Protein AF-A0A7W1LRJ2-F1 (afdb_monomer)

Sequence (164 aa):
MAWQRCWRRAVRGRRSAARPDGVASRRIAVDQDGGAASGVTALTAAVDDGLAPDVWVIALGTNDVTKYAATEFAALIAQLLKALPADGAGVVWVNTYLRDAAGQASAFNGALTAIVGERPFTIVADWAEEAPTDGLLIDDGIHFTDAGNAAFASLVVAAVDQLR

pLDDT: mean 83.45, std 17.9, range [31.12, 98.25]

Nearest PDB structures (foldseek):
  2vpt-assembly1_A-2  TM=6.840E-01  e=9.262E-05  Acetivibrio thermocellus
  4m19-assembly1_B  TM=4.719E-01  e=3.678E-01  Campylobacter jejuni subsp. jejuni NCTC 11168 = ATCC 700819
  1w5f-assembly1_B  TM=4.068E-01  e=2.718E-01  Thermotoga maritima
  4xbs-assembly1_B  TM=5.313E-01  e=1.883E+00  Levilactobacillus brevis ATCC 14869 = DSM 20054

Solvent-accessible surface area (backbone atoms only — not comparable to full-atom values): 9486 Å² total; per-residue (Å²): 129,49,74,72,63,39,60,74,60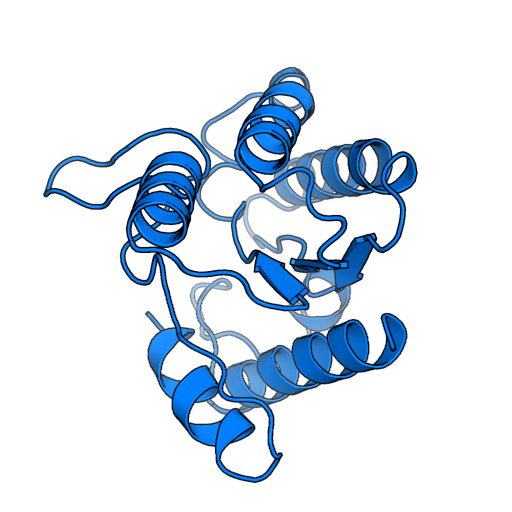,73,47,78,79,55,101,58,90,81,78,89,74,46,83,64,36,59,30,50,83,51,64,43,92,94,76,29,43,7,43,37,55,29,46,43,52,41,45,74,74,65,58,82,61,73,58,47,80,43,82,62,40,67,68,38,42,87,72,53,58,71,86,48,41,48,60,54,54,50,54,40,61,66,56,48,77,89,83,71,49,26,36,37,39,35,43,38,58,36,73,96,41,47,71,40,23,50,42,42,40,51,36,49,54,62,60,43,72,77,43,82,63,47,48,76,30,68,42,47,75,53,55,78,45,87,66,22,39,41,96,84,48,70,48,47,32,76,59,22,36,52,51,53,53,50,49,51,51,56,47,56,62,71,74,110

Structure (mmCIF, N/CA/C/O backbone):
data_AF-A0A7W1LRJ2-F1
#
_entry.id   AF-A0A7W1LRJ2-F1
#
loop_
_atom_site.group_PDB
_atom_site.id
_atom_site.type_symbol
_atom_site.label_atom_id
_atom_site.label_alt_id
_atom_site.label_comp_id
_atom_site.label_asym_id
_atom_site.label_entity_id
_atom_site.label_seq_id
_atom_site.pdbx_PDB_ins_code
_atom_site.Cartn_x
_atom_site.Cartn_y
_atom_site.Cartn_z
_atom_site.occupancy
_atom_site.B_iso_or_equiv
_atom_site.auth_seq_id
_atom_site.auth_comp_id
_atom_site.auth_asym_id
_atom_site.auth_atom_id
_atom_site.pdbx_PDB_model_num
ATOM 1 N N . MET A 1 1 ? -4.404 -6.008 -12.933 1.00 39.06 1 MET A N 1
ATOM 2 C CA . MET A 1 1 ? -5.510 -6.351 -11.989 1.00 39.06 1 MET A CA 1
ATOM 3 C C . MET A 1 1 ? -5.349 -7.765 -11.380 1.00 39.06 1 MET A C 1
ATOM 5 O O . MET A 1 1 ? -6.279 -8.564 -11.404 1.00 39.06 1 MET A O 1
ATOM 9 N N . ALA A 1 2 ? -4.184 -8.098 -10.807 1.00 31.12 2 ALA A N 1
ATOM 10 C CA . ALA A 1 2 ? -3.924 -9.416 -10.197 1.00 31.12 2 ALA A CA 1
ATOM 11 C C . ALA A 1 2 ? -4.527 -9.548 -8.778 1.00 31.12 2 ALA A C 1
ATOM 13 O O . ALA A 1 2 ? -5.187 -10.537 -8.463 1.00 31.12 2 ALA A O 1
ATOM 14 N N . TRP A 1 3 ? -4.456 -8.464 -8.002 1.00 38.06 3 TRP A N 1
ATOM 15 C CA . TRP A 1 3 ? -5.028 -8.275 -6.662 1.00 38.06 3 TRP A CA 1
ATOM 16 C C . TRP A 1 3 ? -6.468 -8.773 -6.449 1.00 38.06 3 TRP A C 1
ATOM 18 O O . TRP A 1 3 ? -6.830 -9.274 -5.386 1.00 38.06 3 TRP A O 1
ATOM 28 N N . GLN A 1 4 ? -7.299 -8.671 -7.486 1.00 40.91 4 GLN A N 1
ATOM 29 C CA . GLN A 1 4 ? -8.739 -8.934 -7.440 1.00 40.91 4 GLN A CA 1
ATOM 30 C C . GLN A 1 4 ? -9.105 -10.412 -7.250 1.00 40.91 4 GLN A C 1
ATOM 32 O O . GLN A 1 4 ? -10.172 -10.721 -6.713 1.00 40.91 4 GLN A O 1
ATOM 37 N N . ARG A 1 5 ? -8.264 -11.335 -7.735 1.00 32.19 5 ARG A N 1
ATOM 38 C CA . ARG A 1 5 ? -8.596 -12.769 -7.779 1.00 32.19 5 ARG A CA 1
ATOM 39 C C . ARG A 1 5 ? -8.140 -13.510 -6.526 1.00 32.19 5 ARG A C 1
ATOM 41 O O . ARG A 1 5 ? -8.805 -14.466 -6.128 1.00 32.19 5 ARG A O 1
ATOM 48 N N . CYS A 1 6 ? -7.074 -13.049 -5.874 1.00 36.00 6 CYS A N 1
ATOM 49 C CA . CYS A 1 6 ? -6.503 -13.758 -4.734 1.00 36.00 6 CYS A CA 1
ATOM 50 C C . CYS A 1 6 ? -7.267 -13.531 -3.419 1.00 36.00 6 CYS A C 1
ATOM 52 O O . CYS A 1 6 ? -7.531 -14.484 -2.682 1.00 36.00 6 CYS A O 1
ATOM 54 N N . TRP A 1 7 ? -7.747 -12.304 -3.176 1.00 41.69 7 TRP A N 1
ATOM 55 C CA . TRP A 1 7 ? -8.495 -11.949 -1.960 1.00 41.69 7 TRP A CA 1
ATOM 56 C C . TRP A 1 7 ? -9.754 -12.805 -1.748 1.00 41.69 7 TRP A C 1
ATOM 58 O O . TRP A 1 7 ? -10.015 -13.307 -0.658 1.00 41.69 7 TRP A O 1
ATOM 68 N N . ARG A 1 8 ? -10.509 -13.079 -2.824 1.00 37.81 8 ARG A N 1
ATOM 69 C CA . ARG A 1 8 ? -11.717 -13.929 -2.767 1.00 37.81 8 ARG A CA 1
ATOM 70 C C . ARG A 1 8 ? -11.419 -15.409 -2.493 1.00 37.81 8 ARG A C 1
ATOM 72 O O . ARG A 1 8 ? -12.347 -16.143 -2.149 1.00 37.81 8 ARG A O 1
ATOM 79 N N . ARG A 1 9 ? -10.174 -15.863 -2.688 1.00 38.50 9 ARG A N 1
ATOM 80 C CA . ARG A 1 9 ? -9.764 -17.270 -2.541 1.00 38.50 9 ARG A CA 1
ATOM 81 C C . ARG A 1 9 ? -9.136 -17.546 -1.172 1.00 38.50 9 ARG A C 1
ATOM 83 O O . ARG A 1 9 ? -9.463 -18.570 -0.583 1.00 38.50 9 ARG A O 1
ATOM 90 N N . ALA A 1 10 ? -8.329 -16.624 -0.641 1.00 39.28 10 ALA A N 1
ATOM 91 C CA . ALA A 1 10 ? -7.647 -16.779 0.650 1.00 39.28 10 ALA A CA 1
ATOM 92 C C . ALA A 1 10 ? -8.593 -16.723 1.870 1.00 39.28 10 ALA A C 1
ATOM 94 O O . ALA A 1 10 ? -8.368 -17.399 2.870 1.00 39.28 10 ALA A O 1
ATOM 95 N N . VAL A 1 11 ? -9.693 -15.970 1.780 1.00 42.31 11 VAL A N 1
ATOM 96 C CA . VAL A 1 11 ? -10.584 -15.692 2.927 1.00 42.31 11 VAL A CA 1
ATOM 97 C C . VAL A 1 11 ? -11.703 -16.738 3.095 1.00 42.31 11 VAL A C 1
ATOM 99 O O . VAL A 1 11 ? -12.401 -16.757 4.104 1.00 42.31 11 VAL A O 1
ATOM 102 N N . ARG A 1 12 ? -11.858 -17.696 2.167 1.00 40.25 12 ARG A N 1
ATOM 103 C CA . ARG A 1 12 ? -12.943 -18.707 2.196 1.00 40.25 12 ARG A CA 1
ATOM 104 C C . ARG A 1 12 ? -12.862 -19.751 3.329 1.00 40.25 12 ARG A C 1
ATOM 106 O O . ARG A 1 12 ? -13.681 -20.664 3.342 1.00 40.25 12 ARG A O 1
ATOM 113 N N . GLY A 1 13 ? -11.927 -19.633 4.276 1.00 36.78 13 GLY A N 1
ATOM 114 C CA . GLY A 1 13 ? -11.708 -20.631 5.334 1.00 36.78 13 GLY A CA 1
ATOM 115 C C . GLY A 1 13 ? -11.624 -20.121 6.779 1.00 36.78 13 GLY A C 1
ATOM 116 O O . GLY A 1 13 ? -11.564 -20.950 7.683 1.00 36.78 13 GLY A O 1
ATOM 117 N N . ARG A 1 14 ? -11.621 -18.805 7.046 1.00 44.44 14 ARG A N 1
ATOM 118 C CA . ARG A 1 14 ? -11.526 -18.258 8.419 1.00 44.44 14 ARG A CA 1
ATOM 119 C C . ARG A 1 14 ? -12.700 -17.316 8.705 1.00 44.44 14 ARG A C 1
ATOM 121 O O . ARG A 1 14 ? -13.166 -16.627 7.808 1.00 44.44 14 ARG A O 1
ATOM 128 N N . ARG A 1 15 ? -13.192 -17.296 9.952 1.00 37.03 15 ARG A N 1
ATOM 129 C CA . ARG A 1 15 ? -14.387 -16.552 10.428 1.00 37.03 15 ARG A CA 1
ATOM 130 C C . ARG A 1 15 ? -14.235 -15.014 10.437 1.00 37.03 15 ARG A C 1
ATOM 132 O O . ARG A 1 15 ? -14.842 -14.347 11.264 1.00 37.03 15 ARG A O 1
ATOM 139 N N . SER A 1 16 ? -13.438 -14.445 9.541 1.00 45.66 16 SER A N 1
ATOM 140 C CA . SER A 1 16 ? -13.292 -12.999 9.368 1.00 45.66 16 SER A CA 1
ATOM 141 C C . SER A 1 16 ? -13.749 -12.664 7.954 1.00 45.66 16 SER A C 1
ATOM 143 O O . SER A 1 16 ? -13.103 -13.046 6.980 1.00 45.66 16 SER A O 1
ATOM 145 N N . ALA A 1 17 ? -14.906 -12.013 7.830 1.00 48.03 17 ALA A N 1
ATOM 146 C CA . ALA A 1 17 ? -15.411 -11.565 6.542 1.00 48.03 17 ALA A CA 1
ATOM 147 C C . ALA A 1 17 ? -14.572 -10.369 6.083 1.00 48.03 17 ALA A C 1
ATOM 149 O O . ALA A 1 17 ? -14.722 -9.266 6.594 1.00 48.03 17 ALA A O 1
ATOM 150 N N . ALA A 1 18 ? -13.666 -10.594 5.137 1.00 53.16 18 ALA A N 1
ATOM 151 C CA . ALA A 1 18 ? -12.895 -9.517 4.539 1.00 53.16 18 ALA A CA 1
ATOM 152 C C . ALA A 1 18 ? -13.667 -8.954 3.338 1.00 53.16 18 ALA A C 1
ATOM 154 O O . ALA A 1 18 ? -13.920 -9.669 2.360 1.00 53.16 18 ALA A O 1
ATOM 155 N N . ARG A 1 19 ? -14.059 -7.681 3.405 1.00 56.00 19 ARG A N 1
ATOM 156 C CA . ARG A 1 19 ? -14.753 -6.988 2.318 1.00 56.00 19 ARG A CA 1
ATOM 157 C C . ARG A 1 19 ? -13.716 -6.223 1.485 1.00 56.00 19 ARG A C 1
ATOM 159 O O . ARG A 1 19 ? -12.957 -5.441 2.044 1.00 56.00 19 ARG A O 1
ATOM 166 N N . PRO A 1 20 ? -13.567 -6.525 0.183 1.00 54.53 20 PRO A N 1
ATOM 167 C CA . PRO A 1 20 ? -12.696 -5.742 -0.677 1.00 54.53 20 PRO A CA 1
ATOM 168 C C . PRO A 1 20 ? -13.398 -4.428 -1.025 1.00 54.53 20 PRO A C 1
ATOM 170 O O . PRO A 1 20 ? -14.301 -4.418 -1.862 1.00 54.53 20 PRO A O 1
ATOM 173 N N . ASP A 1 21 ? -12.955 -3.341 -0.407 1.00 56.22 21 ASP A N 1
ATOM 174 C CA . ASP A 1 21 ? -13.412 -1.978 -0.678 1.00 56.22 21 ASP A CA 1
ATOM 175 C C . ASP A 1 21 ? -12.257 -1.174 -1.321 1.00 56.22 21 ASP A C 1
ATOM 177 O O . ASP A 1 21 ? -11.085 -1.488 -1.118 1.00 56.22 21 ASP A O 1
ATOM 181 N N . GLY A 1 22 ? -12.561 -0.215 -2.208 1.00 55.09 22 GLY A N 1
ATOM 182 C CA . GLY A 1 22 ? -11.530 0.523 -2.970 1.00 55.09 22 GLY A CA 1
ATOM 183 C C . GLY A 1 22 ? -10.870 -0.252 -4.122 1.00 55.09 22 GLY A C 1
ATOM 184 O O . GLY A 1 22 ? -9.774 0.074 -4.561 1.00 55.09 22 GLY A O 1
ATOM 185 N N . VAL A 1 23 ? -11.542 -1.269 -4.673 1.00 56.47 23 VAL A N 1
ATOM 186 C CA . VAL A 1 23 ? -11.014 -2.164 -5.734 1.00 56.47 23 VAL A CA 1
ATOM 187 C C . VAL A 1 23 ? -10.599 -1.439 -7.025 1.00 56.47 23 VAL A C 1
ATOM 189 O O . VAL A 1 23 ? -9.762 -1.937 -7.782 1.00 56.47 23 VAL A O 1
ATOM 192 N N . ALA A 1 24 ? -11.200 -0.281 -7.303 1.00 58.72 24 ALA A N 1
ATOM 193 C CA . ALA A 1 24 ? -10.841 0.562 -8.440 1.00 58.72 24 ALA A CA 1
ATOM 194 C C . ALA A 1 24 ? -9.724 1.563 -8.110 1.00 58.72 24 ALA A C 1
ATOM 196 O O . ALA A 1 24 ? -9.179 2.168 -9.033 1.00 58.72 24 ALA A O 1
ATOM 197 N N . SER A 1 25 ? -9.377 1.732 -6.832 1.00 62.62 25 SER A N 1
ATOM 198 C CA . SER A 1 25 ? -8.412 2.724 -6.393 1.00 62.62 25 SER A CA 1
ATOM 199 C C . SER A 1 25 ? -7.013 2.379 -6.850 1.00 62.62 25 SER A C 1
ATOM 201 O O . SER A 1 25 ? -6.524 1.261 -6.708 1.00 62.62 25 SER A O 1
ATOM 203 N N . ARG A 1 26 ? -6.373 3.376 -7.453 1.00 77.38 26 ARG A N 1
ATOM 204 C CA . ARG A 1 26 ? -5.045 3.233 -8.051 1.00 77.38 26 ARG A CA 1
ATOM 205 C C . ARG A 1 26 ? -4.013 4.114 -7.367 1.00 77.38 26 ARG A C 1
ATOM 207 O O . ARG A 1 26 ? -2.862 3.717 -7.300 1.00 77.38 26 ARG A O 1
ATOM 214 N N . ARG A 1 27 ? -4.413 5.287 -6.883 1.00 86.25 27 ARG A N 1
ATOM 215 C CA . ARG A 1 27 ? -3.556 6.318 -6.277 1.00 86.25 27 ARG A CA 1
ATOM 216 C C . ARG A 1 27 ? -4.009 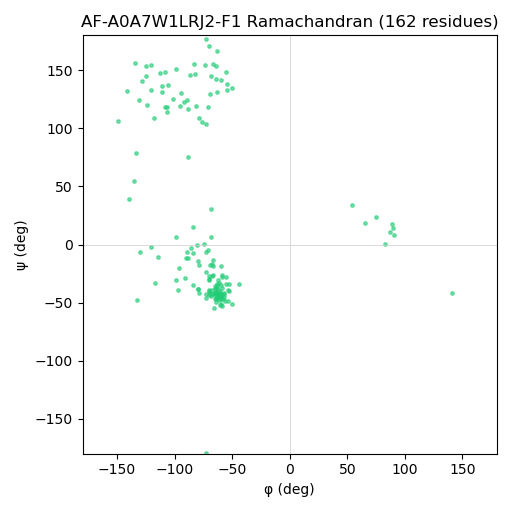6.582 -4.850 1.00 86.25 27 ARG A C 1
ATOM 218 O O . ARG A 1 27 ? -5.192 6.413 -4.557 1.00 86.25 27 ARG A O 1
ATOM 225 N N . ILE A 1 28 ? -3.111 7.061 -3.995 1.00 83.62 28 ILE A N 1
ATOM 226 C CA . ILE A 1 28 ? -3.448 7.354 -2.594 1.00 83.62 28 ILE A CA 1
ATOM 227 C C . ILE A 1 28 ? -4.453 8.509 -2.479 1.00 83.62 28 ILE A C 1
ATOM 229 O O . ILE A 1 28 ? -5.515 8.318 -1.895 1.00 83.62 28 ILE A O 1
ATOM 233 N N . ALA A 1 29 ? -4.156 9.675 -3.062 1.00 86.94 29 ALA A N 1
ATOM 234 C CA . ALA A 1 29 ? -4.911 10.911 -2.799 1.00 86.94 29 ALA A CA 1
ATOM 235 C C . ALA A 1 29 ? -5.578 11.558 -4.023 1.00 86.94 29 ALA A C 1
ATOM 237 O O . ALA A 1 29 ? -6.219 12.595 -3.887 1.00 86.94 29 ALA A O 1
ATOM 238 N N . VAL A 1 30 ? -5.398 10.999 -5.221 1.00 84.19 30 VAL A N 1
ATOM 239 C CA . VAL A 1 30 ? -5.890 11.611 -6.465 1.00 84.19 30 VAL A CA 1
ATOM 240 C C . VAL A 1 30 ? -6.793 10.638 -7.204 1.00 84.19 30 VAL A C 1
ATOM 242 O O . VAL A 1 30 ? -6.357 9.546 -7.572 1.00 84.19 30 VAL A O 1
ATOM 245 N N . ASP A 1 31 ? -8.042 11.042 -7.416 1.00 81.00 31 ASP A N 1
ATOM 246 C CA . ASP A 1 31 ? -8.972 10.328 -8.289 1.00 81.00 31 ASP A CA 1
ATOM 247 C C .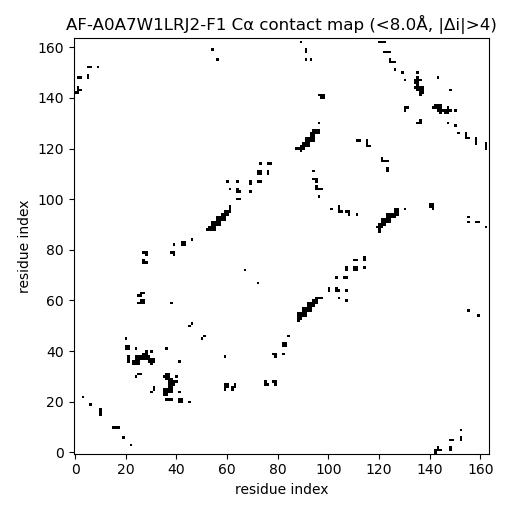 ASP A 1 31 ? -8.435 10.365 -9.728 1.00 81.00 31 ASP A C 1
ATOM 249 O O . ASP A 1 31 ? -7.836 11.353 -10.155 1.00 81.00 31 ASP A O 1
ATOM 253 N N . GLN A 1 32 ? -8.603 9.279 -10.480 1.00 69.88 32 GLN A N 1
ATOM 254 C CA . GLN A 1 32 ? -8.138 9.223 -11.867 1.00 69.88 32 GLN A CA 1
ATOM 255 C C . GLN A 1 32 ? -9.264 9.495 -12.859 1.00 69.88 32 GLN A C 1
ATOM 257 O O . GLN A 1 32 ? -10.420 9.112 -12.645 1.00 69.88 32 GLN A O 1
ATOM 262 N N . ASP A 1 33 ? -8.876 10.056 -14.005 1.00 63.19 33 ASP A N 1
ATOM 263 C CA . ASP A 1 33 ? -9.722 10.146 -15.189 1.00 63.19 33 ASP A CA 1
ATOM 264 C C . ASP A 1 33 ? -10.333 8.773 -15.517 1.00 63.19 33 ASP A C 1
ATOM 266 O O . ASP A 1 33 ? -9.661 7.737 -15.477 1.00 63.19 33 ASP A O 1
ATOM 270 N N . GLY A 1 34 ? -11.636 8.754 -15.808 1.00 61.53 34 GLY A N 1
ATOM 271 C CA . GLY A 1 34 ? -12.401 7.515 -15.987 1.00 61.53 34 GLY A CA 1
ATOM 272 C C . GLY A 1 34 ? -13.059 6.968 -14.712 1.00 61.53 34 GLY A C 1
ATOM 273 O O . GLY A 1 34 ? -13.617 5.874 -14.754 1.00 61.53 34 GLY A O 1
ATOM 274 N N . GLY A 1 35 ? -13.036 7.721 -13.603 1.00 65.44 35 GLY A N 1
ATOM 275 C CA . GLY A 1 35 ? -13.892 7.484 -12.430 1.00 65.44 35 GLY A CA 1
ATOM 276 C C . GLY A 1 35 ? -13.313 6.552 -11.362 1.00 65.44 35 GLY A C 1
ATOM 277 O O . GLY A 1 35 ? -14.049 6.081 -10.497 1.00 65.44 35 GLY A O 1
ATOM 278 N N . ALA A 1 36 ? -12.011 6.260 -11.402 1.00 71.44 36 ALA A N 1
ATOM 279 C CA . ALA A 1 36 ? -11.364 5.484 -10.348 1.00 71.44 36 ALA A CA 1
ATOM 280 C C . ALA A 1 36 ? -11.080 6.374 -9.126 1.00 71.44 36 ALA A C 1
ATOM 282 O O . ALA A 1 36 ? -10.180 7.215 -9.167 1.00 71.44 36 ALA A O 1
ATOM 283 N N . ALA A 1 37 ? -11.831 6.160 -8.044 1.00 79.19 37 ALA A N 1
ATOM 284 C CA . ALA A 1 37 ? -11.656 6.849 -6.766 1.00 79.19 37 ALA A CA 1
ATOM 285 C C . ALA A 1 37 ? -10.260 6.604 -6.169 1.00 79.19 37 ALA A C 1
ATOM 287 O O . ALA A 1 37 ? -9.746 5.490 -6.226 1.00 79.19 37 ALA A O 1
ATOM 288 N N . SER A 1 38 ? -9.649 7.612 -5.558 1.00 86.25 38 SER A N 1
ATOM 289 C CA . SER A 1 38 ? -8.416 7.482 -4.782 1.00 86.25 38 SER A CA 1
ATOM 290 C C . SER A 1 38 ? -8.607 6.578 -3.561 1.00 86.25 38 SER A C 1
ATOM 292 O O . SER A 1 38 ? -9.735 6.266 -3.176 1.00 86.25 38 SER A O 1
ATOM 294 N N . GLY A 1 39 ? -7.506 6.160 -2.937 1.00 85.38 39 GLY A N 1
ATOM 295 C CA . GLY A 1 39 ? -7.544 5.429 -1.671 1.00 85.38 39 GLY A CA 1
ATOM 296 C C . GLY A 1 39 ? -8.264 6.209 -0.575 1.00 85.38 39 GLY A C 1
ATOM 297 O O . GLY A 1 39 ? -9.094 5.639 0.123 1.00 85.38 39 GLY A O 1
ATOM 298 N N . VAL A 1 40 ? -8.004 7.517 -0.475 1.00 87.12 40 VAL A N 1
ATOM 299 C CA . VAL A 1 40 ? -8.695 8.416 0.462 1.00 87.12 40 VAL A CA 1
ATOM 300 C C . VAL A 1 40 ? -10.196 8.444 0.174 1.00 87.12 40 VAL A C 1
ATOM 302 O O . VAL A 1 40 ? -10.987 8.174 1.069 1.00 87.12 40 VAL A O 1
ATOM 305 N N . THR A 1 41 ? -10.592 8.696 -1.077 1.00 86.44 41 THR A N 1
ATOM 306 C CA . THR A 1 41 ? -12.007 8.772 -1.477 1.00 86.44 41 THR A CA 1
ATOM 307 C C . THR A 1 41 ? -12.741 7.456 -1.206 1.00 86.44 41 THR A C 1
ATOM 309 O O . THR A 1 41 ? -13.839 7.461 -0.655 1.00 86.44 41 THR A O 1
ATOM 312 N N . ALA A 1 42 ? -12.137 6.319 -1.565 1.00 86.31 42 ALA A N 1
ATOM 313 C CA . ALA A 1 42 ? -12.739 5.007 -1.352 1.00 86.31 42 ALA A CA 1
ATOM 314 C C . ALA A 1 42 ? -12.846 4.637 0.132 1.00 86.31 42 ALA A C 1
ATOM 316 O O . ALA A 1 42 ? -13.852 4.060 0.539 1.00 86.31 42 ALA A O 1
ATOM 317 N N . LEU A 1 43 ? -11.831 4.977 0.931 1.00 86.06 43 LEU A N 1
ATOM 318 C CA . LEU A 1 43 ? -11.849 4.762 2.372 1.00 86.06 43 LEU A CA 1
ATOM 319 C C . LEU A 1 43 ? -12.946 5.594 3.039 1.00 86.06 43 LEU A C 1
ATOM 321 O O . LEU A 1 43 ? -13.745 5.043 3.790 1.00 86.06 43 LEU A O 1
ATOM 325 N N . THR A 1 44 ? -13.020 6.893 2.735 1.00 87.00 44 THR A N 1
ATOM 326 C CA . THR A 1 44 ? -14.060 7.774 3.279 1.00 87.00 44 THR A CA 1
ATOM 327 C C . THR A 1 44 ? -15.453 7.265 2.925 1.00 87.00 44 THR A C 1
ATOM 329 O O . THR A 1 44 ? -16.271 7.103 3.821 1.00 87.00 44 THR A O 1
ATOM 332 N N . ALA A 1 45 ? -15.696 6.901 1.662 1.00 85.88 45 ALA A N 1
ATOM 333 C CA . ALA A 1 45 ? -16.984 6.345 1.251 1.00 85.88 45 ALA A CA 1
ATOM 334 C C . ALA A 1 45 ? -17.333 5.042 1.995 1.00 85.88 45 ALA A C 1
ATOM 336 O O . ALA A 1 45 ? -18.469 4.863 2.417 1.00 85.88 45 ALA A O 1
ATOM 337 N N . ALA A 1 46 ? -16.364 4.143 2.196 1.00 84.81 46 ALA A N 1
ATOM 338 C CA . ALA A 1 46 ? -16.599 2.898 2.925 1.00 84.81 46 ALA A CA 1
ATOM 339 C C . ALA A 1 46 ? -16.957 3.148 4.401 1.00 84.81 46 ALA A C 1
ATOM 341 O O . ALA A 1 46 ? -17.857 2.499 4.934 1.00 84.81 46 ALA A O 1
ATOM 342 N N . VAL A 1 47 ? -16.273 4.092 5.051 1.00 86.31 47 VAL A N 1
ATOM 343 C CA . VAL A 1 47 ? -16.573 4.506 6.430 1.00 86.31 47 VAL A CA 1
ATOM 344 C C . VAL A 1 47 ? -17.953 5.163 6.515 1.00 86.31 47 VAL A C 1
ATOM 346 O O . VAL A 1 47 ? -18.725 4.819 7.409 1.00 86.31 47 VAL A O 1
ATOM 349 N N . ASP A 1 48 ? -18.292 6.044 5.572 1.00 86.94 48 ASP A N 1
ATOM 350 C CA . ASP A 1 48 ? -19.600 6.709 5.501 1.00 86.94 48 ASP A CA 1
ATOM 351 C C . ASP A 1 48 ? -20.746 5.703 5.271 1.00 86.94 48 ASP A C 1
ATOM 353 O O . ASP A 1 48 ? -21.829 5.850 5.840 1.00 86.94 48 ASP A O 1
ATOM 357 N N . ASP A 1 49 ? -20.485 4.626 4.521 1.00 87.12 49 ASP A N 1
ATOM 358 C CA . ASP A 1 49 ? -21.390 3.480 4.334 1.00 87.12 49 ASP A CA 1
ATOM 359 C C . ASP A 1 49 ? -21.469 2.554 5.572 1.00 87.12 49 ASP A C 1
ATOM 361 O O . ASP A 1 49 ? -22.186 1.546 5.567 1.00 87.12 49 ASP A O 1
ATOM 365 N N . GLY A 1 50 ? -20.750 2.882 6.650 1.00 85.31 50 GLY A N 1
ATOM 366 C CA . GLY A 1 50 ? -20.788 2.184 7.935 1.00 85.31 50 GLY A CA 1
ATOM 367 C C . GLY A 1 50 ? -19.811 1.015 8.066 1.00 85.31 50 GLY A C 1
ATOM 368 O O . GLY A 1 50 ? -19.996 0.164 8.940 1.00 85.31 50 GLY A O 1
ATOM 369 N N . LEU A 1 51 ? -18.785 0.924 7.214 1.00 84.88 51 LEU A N 1
ATOM 370 C CA . LEU A 1 51 ? -17.744 -0.091 7.360 1.00 84.88 51 LEU A CA 1
ATOM 371 C C . LEU A 1 51 ? -16.860 0.217 8.579 1.00 84.88 51 LEU A C 1
ATOM 373 O O . LEU A 1 51 ? -16.162 1.227 8.615 1.00 84.88 51 LEU A O 1
ATOM 377 N N . ALA A 1 52 ? -16.857 -0.696 9.550 1.00 87.12 52 ALA A N 1
ATOM 378 C CA . ALA A 1 52 ? -16.055 -0.608 10.772 1.00 87.12 52 ALA A CA 1
ATOM 379 C C . ALA A 1 52 ? -15.351 -1.954 11.041 1.00 87.12 52 ALA A C 1
ATOM 381 O O . ALA A 1 52 ? -15.859 -2.774 11.809 1.00 87.12 52 ALA A O 1
ATOM 382 N N . PRO A 1 53 ? -14.244 -2.256 10.338 1.00 88.25 53 PRO A N 1
ATOM 383 C CA . PRO A 1 53 ? -13.503 -3.495 10.525 1.00 88.25 53 PRO A CA 1
ATOM 384 C C . PRO A 1 53 ? -12.528 -3.381 11.705 1.00 88.25 53 PRO A C 1
ATOM 386 O O . PRO A 1 53 ? -12.020 -2.303 11.995 1.00 88.25 53 PRO A O 1
ATOM 389 N N . ASP A 1 54 ? -12.168 -4.514 12.312 1.00 88.56 54 ASP A N 1
ATOM 390 C CA . ASP A 1 54 ? -11.121 -4.543 13.348 1.00 88.56 54 ASP A CA 1
ATOM 391 C C . ASP A 1 54 ? -9.727 -4.199 12.783 1.00 88.56 54 ASP A C 1
ATOM 393 O O . ASP A 1 54 ? -8.846 -3.740 13.511 1.00 88.56 54 ASP A O 1
ATOM 397 N N . VAL A 1 55 ? -9.509 -4.453 11.484 1.00 91.25 55 VAL A N 1
ATOM 398 C CA . VAL A 1 55 ? -8.242 -4.205 10.782 1.00 91.25 55 VAL A CA 1
ATOM 399 C C . VAL A 1 55 ? -8.492 -3.683 9.368 1.00 91.25 55 VAL A C 1
ATOM 401 O O . VAL A 1 55 ? -9.239 -4.286 8.593 1.00 91.25 55 VAL A O 1
ATOM 404 N N . TRP A 1 56 ? -7.790 -2.613 9.002 1.00 92.25 56 TRP A N 1
ATOM 405 C CA . TRP A 1 56 ? -7.687 -2.097 7.640 1.00 92.25 56 TRP A CA 1
ATOM 406 C C . TRP A 1 56 ? -6.442 -2.648 6.950 1.00 92.25 56 TRP A C 1
ATOM 408 O O . TRP A 1 56 ? -5.342 -2.562 7.491 1.00 92.25 56 TRP A O 1
ATOM 418 N N . VAL A 1 57 ? -6.593 -3.174 5.733 1.00 93.00 57 VAL A N 1
ATOM 419 C CA . VAL A 1 57 ? -5.459 -3.574 4.888 1.00 93.00 57 VAL A CA 1
ATOM 420 C C . VAL A 1 57 ? -5.325 -2.584 3.737 1.00 93.00 57 VAL A C 1
ATOM 422 O O . VAL A 1 57 ? -6.230 -2.461 2.913 1.00 93.00 57 VAL A O 1
ATOM 425 N N . ILE A 1 58 ? -4.191 -1.890 3.670 1.00 92.88 58 ILE A N 1
ATOM 426 C CA . ILE A 1 58 ? -3.886 -0.879 2.659 1.00 92.88 58 ILE A CA 1
ATOM 427 C C . ILE A 1 58 ? -2.783 -1.400 1.746 1.00 92.88 58 ILE A C 1
ATOM 429 O O . ILE A 1 58 ? -1.739 -1.866 2.191 1.00 92.88 58 ILE A O 1
ATOM 433 N N . ALA A 1 59 ? -3.018 -1.285 0.446 1.00 92.62 59 ALA A N 1
ATOM 434 C CA . ALA A 1 59 ? -2.154 -1.805 -0.598 1.00 92.62 59 ALA A CA 1
ATOM 435 C C . ALA A 1 59 ? -1.955 -0.787 -1.721 1.00 92.62 59 ALA A C 1
ATO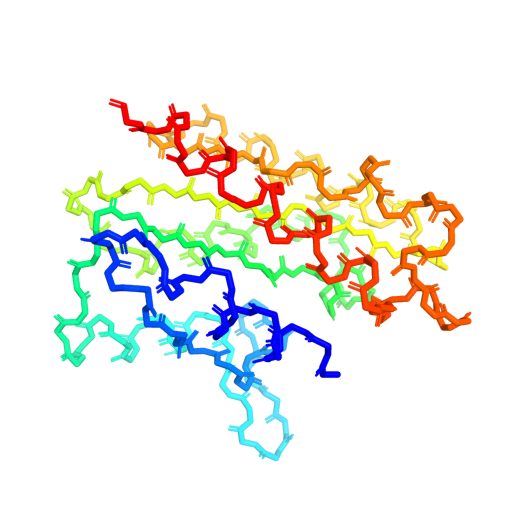M 437 O O . ALA A 1 59 ? -2.264 -1.026 -2.891 1.00 92.62 59 ALA A O 1
ATOM 438 N N . LEU A 1 60 ? -1.516 0.403 -1.331 1.00 91.62 60 LEU A N 1
ATOM 439 C CA . LEU A 1 60 ? -1.347 1.546 -2.215 1.00 91.62 60 LEU A CA 1
ATOM 440 C C . LEU A 1 60 ? 0.088 2.064 -2.122 1.00 91.62 60 LEU A C 1
ATOM 442 O O . LEU A 1 60 ? 0.751 1.904 -1.097 1.00 91.62 60 LEU A O 1
ATOM 446 N N . GLY A 1 61 ? 0.543 2.701 -3.201 1.00 92.38 61 GLY A N 1
ATOM 447 C CA . GLY A 1 61 ? 1.887 3.265 -3.316 1.00 92.38 61 GLY A CA 1
ATOM 448 C C . GLY A 1 61 ? 2.496 3.066 -4.703 1.00 92.38 61 GLY A C 1
ATOM 449 O O . GLY A 1 61 ? 3.021 4.020 -5.269 1.00 92.38 61 GLY A O 1
ATOM 450 N N . THR A 1 62 ? 2.343 1.889 -5.326 1.00 91.50 62 THR A N 1
ATOM 451 C CA . THR A 1 62 ? 2.978 1.560 -6.624 1.00 91.50 62 THR A CA 1
ATOM 452 C C . THR A 1 62 ? 2.720 2.584 -7.730 1.00 91.50 62 THR A C 1
ATOM 454 O O . THR A 1 62 ? 3.635 2.915 -8.475 1.00 91.50 62 THR A O 1
ATOM 457 N N . ASN A 1 63 ? 1.506 3.132 -7.839 1.00 90.38 63 ASN A N 1
ATOM 458 C CA . ASN A 1 63 ? 1.195 4.132 -8.871 1.00 90.38 63 ASN A CA 1
ATOM 459 C C . ASN A 1 63 ? 1.579 5.569 -8.479 1.00 90.38 63 ASN A C 1
ATOM 461 O O . ASN A 1 63 ? 1.452 6.475 -9.305 1.00 90.38 63 ASN A O 1
ATOM 465 N N . ASP A 1 64 ? 1.996 5.799 -7.234 1.00 93.38 64 ASP A N 1
ATOM 466 C CA . ASP A 1 64 ? 2.349 7.111 -6.697 1.00 93.38 64 ASP A CA 1
ATOM 467 C C . ASP A 1 64 ? 3.873 7.338 -6.711 1.00 93.38 64 ASP A C 1
ATOM 469 O O . ASP A 1 64 ? 4.313 8.466 -6.928 1.00 93.38 64 ASP A O 1
ATOM 473 N N . VAL A 1 65 ? 4.698 6.288 -6.577 1.00 93.81 65 VAL A N 1
ATOM 474 C CA . VAL A 1 65 ? 6.167 6.430 -6.436 1.00 93.81 65 VAL A CA 1
ATOM 475 C C . VAL A 1 65 ? 6.855 7.149 -7.606 1.00 93.81 65 VAL A C 1
ATOM 477 O O . VAL A 1 65 ? 7.876 7.807 -7.413 1.00 93.81 65 VAL A O 1
ATOM 480 N N . THR A 1 66 ? 6.296 7.081 -8.819 1.00 93.00 66 THR A N 1
ATOM 481 C CA . THR A 1 66 ? 6.828 7.788 -10.002 1.00 93.00 66 THR A CA 1
ATOM 482 C C . THR A 1 66 ? 6.091 9.097 -10.310 1.00 93.00 66 THR A C 1
ATOM 484 O O . THR A 1 66 ? 6.273 9.661 -11.389 1.00 93.00 66 THR A O 1
ATOM 487 N N . LYS A 1 67 ? 5.171 9.532 -9.443 1.00 93.56 67 LYS A N 1
ATOM 488 C CA . LYS A 1 67 ? 4.306 10.708 -9.653 1.00 93.56 67 LYS A CA 1
ATOM 489 C C . LYS A 1 67 ? 4.577 11.842 -8.672 1.00 93.56 67 LYS A C 1
ATOM 491 O O . LYS A 1 67 ? 4.074 12.937 -8.895 1.00 93.56 67 LYS A O 1
ATOM 496 N N . TYR A 1 68 ? 5.368 11.577 -7.641 1.00 94.31 68 TYR A N 1
ATOM 497 C CA . TYR A 1 68 ? 5.720 12.525 -6.595 1.00 94.31 68 TYR A CA 1
ATOM 498 C C . TYR A 1 68 ? 7.219 12.473 -6.302 1.00 94.31 68 TYR A C 1
ATOM 500 O O . TYR A 1 68 ? 7.884 11.457 -6.533 1.00 94.31 68 TYR A O 1
ATOM 508 N N . ALA A 1 69 ? 7.746 13.569 -5.769 1.00 95.50 69 ALA A N 1
ATOM 509 C CA . ALA A 1 69 ? 9.077 13.617 -5.193 1.00 95.50 69 ALA A CA 1
ATOM 510 C C . ALA A 1 69 ? 9.116 12.887 -3.841 1.00 95.50 69 ALA A C 1
ATOM 512 O O . ALA A 1 69 ? 8.124 12.817 -3.114 1.00 95.50 69 ALA A O 1
ATOM 513 N N . ALA A 1 70 ? 10.301 12.402 -3.457 1.00 94.88 70 ALA A N 1
ATOM 514 C CA . ALA A 1 70 ? 10.499 11.697 -2.189 1.00 94.88 70 ALA A CA 1
ATOM 515 C C . ALA A 1 70 ? 10.053 12.513 -0.960 1.00 94.88 70 ALA A C 1
ATOM 517 O O . ALA A 1 70 ? 9.524 11.961 0.001 1.00 94.88 70 ALA A O 1
ATOM 518 N N . THR A 1 71 ? 10.212 13.838 -1.017 1.00 95.94 71 THR A N 1
ATOM 519 C CA . THR A 1 71 ? 9.804 14.772 0.043 1.00 95.94 71 THR A CA 1
ATOM 520 C C . THR A 1 71 ? 8.289 14.864 0.234 1.00 95.94 71 THR A C 1
ATOM 522 O O . THR A 1 71 ? 7.839 15.367 1.258 1.00 95.94 71 THR A O 1
ATOM 525 N N . GLU A 1 72 ? 7.492 14.400 -0.729 1.00 96.56 72 GLU A N 1
ATOM 526 C CA . GLU A 1 72 ? 6.028 14.499 -0.702 1.00 96.56 72 GLU A CA 1
ATOM 527 C C . GLU A 1 72 ? 5.356 13.230 -0.162 1.00 96.56 72 GLU A C 1
ATOM 529 O O . GLU A 1 72 ? 4.214 13.286 0.300 1.00 96.56 72 GLU A O 1
ATOM 534 N N . PHE A 1 73 ? 6.050 12.085 -0.173 1.00 96.62 73 PHE A N 1
ATOM 535 C CA . PHE A 1 73 ? 5.468 10.804 0.239 1.00 96.62 73 PHE A CA 1
ATOM 536 C C . PHE A 1 73 ? 4.947 10.829 1.670 1.00 96.62 73 PHE A C 1
ATOM 538 O O . PHE A 1 73 ? 3.879 10.282 1.940 1.00 96.62 73 PHE A O 1
ATOM 545 N N . ALA A 1 74 ? 5.654 11.514 2.568 1.00 95.44 74 ALA A N 1
ATOM 546 C CA . ALA A 1 74 ? 5.237 11.605 3.954 1.00 95.44 74 ALA A CA 1
ATOM 547 C C . ALA A 1 74 ? 3.846 12.254 4.102 1.00 95.44 74 ALA A C 1
ATOM 549 O O . ALA A 1 74 ? 2.957 11.719 4.765 1.00 95.44 74 ALA A O 1
ATOM 550 N N . ALA A 1 75 ? 3.624 13.376 3.416 1.00 95.12 75 ALA A N 1
ATOM 551 C CA . ALA A 1 75 ? 2.337 14.062 3.440 1.00 95.12 75 ALA A CA 1
ATOM 552 C C . ALA A 1 75 ? 1.226 13.204 2.810 1.00 95.12 75 ALA A C 1
ATOM 554 O O . ALA A 1 75 ? 0.110 13.153 3.327 1.00 95.12 75 ALA A O 1
ATOM 555 N N . LEU A 1 76 ? 1.552 12.485 1.731 1.00 94.94 76 LEU A N 1
ATOM 556 C CA . LEU A 1 76 ? 0.625 11.604 1.025 1.00 94.94 76 LEU A CA 1
ATOM 557 C C . LEU A 1 76 ? 0.149 10.433 1.901 1.00 94.94 76 LEU A C 1
ATOM 559 O O . LEU A 1 76 ? -1.046 10.149 1.971 1.00 94.94 76 LEU A O 1
ATOM 563 N N . ILE A 1 77 ? 1.075 9.774 2.600 1.00 95.12 77 ILE A N 1
ATOM 564 C CA . ILE A 1 77 ? 0.778 8.669 3.521 1.00 95.12 77 ILE A CA 1
ATOM 565 C C . ILE A 1 77 ? -0.059 9.174 4.702 1.00 95.12 77 ILE A C 1
ATOM 567 O O . ILE A 1 77 ? -1.096 8.589 5.024 1.00 95.12 77 ILE A O 1
ATOM 571 N N . ALA A 1 78 ? 0.341 10.299 5.306 1.00 93.81 78 ALA A N 1
ATOM 572 C CA . ALA A 1 78 ? -0.382 10.909 6.418 1.00 93.81 78 ALA A CA 1
ATOM 573 C C . ALA A 1 78 ? -1.826 11.289 6.044 1.00 93.81 78 ALA A C 1
ATOM 575 O O . ALA A 1 78 ? -2.730 11.160 6.869 1.00 93.81 78 ALA A O 1
ATOM 576 N N . GLN A 1 79 ? -2.067 11.711 4.798 1.00 93.25 79 GLN A N 1
ATOM 577 C CA . GLN A 1 79 ? -3.409 12.039 4.317 1.00 93.25 79 GLN A CA 1
ATOM 578 C C . GLN A 1 79 ? -4.355 10.832 4.361 1.00 93.25 79 GLN A C 1
ATOM 580 O O . GLN A 1 79 ? -5.492 10.975 4.808 1.00 93.25 79 GLN A O 1
ATOM 585 N N . LEU A 1 80 ? -3.897 9.648 3.943 1.00 91.81 80 LEU A N 1
ATOM 586 C CA . LEU A 1 80 ? -4.715 8.436 4.006 1.00 91.81 80 LEU A CA 1
ATOM 587 C C . LEU A 1 80 ? -4.922 7.976 5.449 1.00 91.81 80 LEU A C 1
ATOM 589 O O . LEU A 1 80 ? -6.050 7.674 5.828 1.00 91.81 80 LEU A O 1
ATOM 593 N N . LEU A 1 81 ? -3.876 7.993 6.280 1.00 91.19 81 LEU A N 1
ATOM 594 C CA . LEU A 1 81 ? -4.015 7.620 7.692 1.00 91.19 81 LEU A CA 1
ATOM 595 C C . LEU A 1 81 ? -4.973 8.540 8.455 1.00 91.19 81 LEU A C 1
ATOM 597 O O . LEU A 1 81 ? -5.675 8.078 9.348 1.00 91.19 81 LEU A O 1
ATOM 601 N N . LYS A 1 82 ? -5.034 9.828 8.098 1.00 91.12 82 LYS A N 1
ATOM 602 C CA . LYS A 1 82 ? -5.989 10.783 8.676 1.00 91.12 82 LYS A CA 1
ATOM 603 C C . LYS A 1 82 ? -7.441 10.484 8.285 1.00 91.12 82 LYS A C 1
ATOM 605 O O . LYS A 1 82 ? -8.344 10.867 9.021 1.00 91.12 82 LYS A O 1
ATOM 610 N N . ALA A 1 83 ? -7.666 9.843 7.138 1.00 88.94 83 ALA A N 1
ATOM 611 C CA . ALA A 1 83 ? -8.999 9.450 6.685 1.00 88.94 83 ALA A CA 1
ATOM 612 C C . ALA A 1 83 ? -9.510 8.170 7.370 1.00 88.94 83 ALA A C 1
ATOM 614 O O . ALA A 1 83 ? -10.704 7.887 7.301 1.00 88.94 83 ALA A O 1
ATOM 615 N N . LEU A 1 84 ? -8.636 7.408 8.039 1.00 88.00 84 LEU A N 1
ATOM 616 C CA . LEU A 1 84 ? -9.060 6.267 8.846 1.00 88.00 84 LEU A CA 1
ATOM 617 C C . LEU A 1 84 ? -9.836 6.739 10.085 1.00 88.00 84 LEU A C 1
ATOM 619 O O . LEU A 1 84 ? -9.471 7.758 10.684 1.00 88.00 84 LEU A O 1
ATOM 623 N N . PRO A 1 85 ? -10.849 5.976 10.528 1.00 84.38 85 PRO A N 1
ATOM 624 C CA . PRO A 1 85 ? -11.513 6.236 11.795 1.00 84.38 85 PRO A CA 1
ATOM 625 C C . PRO A 1 85 ? -10.525 6.266 12.973 1.00 84.38 85 PRO A C 1
ATOM 627 O O . PRO A 1 85 ? -9.508 5.567 13.005 1.00 84.38 85 PRO A O 1
ATOM 630 N N . ALA A 1 86 ? -10.847 7.080 13.978 1.00 80.94 86 ALA A N 1
ATOM 631 C CA . ALA A 1 86 ? -10.098 7.159 15.235 1.00 80.94 86 ALA A CA 1
ATOM 632 C C . ALA A 1 86 ? -10.518 6.073 16.249 1.00 80.94 86 ALA A C 1
ATOM 634 O O . ALA A 1 86 ? -10.216 6.187 17.434 1.00 80.94 86 ALA A O 1
ATOM 635 N N . ASP A 1 87 ? -11.233 5.042 15.796 1.00 77.69 87 ASP A N 1
ATOM 636 C CA . ASP A 1 87 ? -11.821 3.969 16.610 1.00 77.69 87 ASP A CA 1
ATOM 637 C C . ASP A 1 87 ? -10.796 2.963 17.159 1.00 77.69 87 ASP A C 1
ATOM 639 O O . ASP A 1 87 ? -11.141 2.110 17.975 1.00 77.69 87 ASP A O 1
ATOM 643 N N . GLY A 1 88 ? -9.531 3.086 16.751 1.00 79.62 88 GLY A N 1
ATOM 644 C CA . GLY A 1 88 ? -8.448 2.212 17.187 1.00 79.62 88 GLY A CA 1
ATOM 645 C C . GLY A 1 88 ? -8.297 0.945 16.348 1.00 79.62 88 GLY A C 1
ATOM 646 O O . GLY A 1 88 ? -7.527 0.074 16.748 1.00 79.62 88 GLY A O 1
ATOM 647 N N . ALA A 1 89 ? -8.973 0.843 15.195 1.00 88.12 89 ALA A N 1
ATOM 648 C CA . ALA A 1 89 ? -8.774 -0.264 14.267 1.00 88.12 89 ALA A CA 1
ATOM 649 C C . ALA A 1 89 ? -7.294 -0.406 13.873 1.00 88.12 89 ALA A C 1
ATOM 651 O O . ALA A 1 89 ? -6.592 0.583 13.602 1.00 88.12 89 ALA A O 1
ATOM 652 N N . GLY A 1 90 ? -6.837 -1.658 13.820 1.00 92.25 90 GLY A N 1
ATOM 653 C CA . GLY A 1 90 ? -5.488 -1.990 13.393 1.00 92.25 90 GLY A CA 1
ATOM 654 C C . GLY A 1 90 ? -5.273 -1.664 11.917 1.00 92.25 90 GLY A C 1
ATOM 655 O O . GLY A 1 90 ? -6.217 -1.620 11.126 1.00 92.25 90 GLY A O 1
ATOM 656 N N . VAL A 1 91 ? -4.026 -1.440 11.519 1.00 93.25 91 VAL A N 1
ATOM 657 C CA . VAL A 1 91 ? -3.681 -1.122 10.131 1.00 93.25 91 VAL A CA 1
ATOM 658 C C . VAL A 1 91 ? -2.539 -2.011 9.665 1.00 93.25 91 VAL A C 1
ATOM 660 O O . VAL A 1 91 ? -1.461 -2.017 10.247 1.00 93.25 91 VAL A O 1
ATOM 663 N N . VAL A 1 92 ? -2.752 -2.731 8.571 1.00 95.25 92 VAL A N 1
ATOM 664 C CA . VAL A 1 92 ? -1.689 -3.388 7.810 1.00 95.25 92 VAL A CA 1
ATOM 665 C C . VAL A 1 92 ? -1.487 -2.596 6.530 1.00 95.25 92 VAL A C 1
ATOM 667 O O . VAL A 1 92 ? -2.377 -2.572 5.682 1.00 95.25 92 VAL A O 1
ATOM 670 N N . TRP A 1 93 ? -0.328 -1.965 6.357 1.00 96.19 93 TRP A N 1
ATOM 671 C CA . TRP A 1 93 ? 0.033 -1.335 5.087 1.00 96.19 93 TRP A CA 1
ATOM 672 C C . TRP A 1 93 ? 1.091 -2.173 4.379 1.00 96.19 93 TRP A C 1
ATOM 674 O O . TRP A 1 93 ? 2.196 -2.352 4.88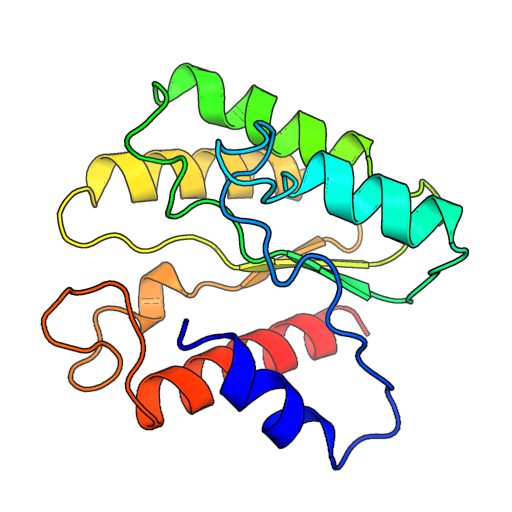1 1.00 96.19 93 TRP A O 1
ATOM 684 N N . VAL A 1 94 ? 0.771 -2.687 3.195 1.00 97.19 94 VAL A N 1
ATOM 685 C CA . VAL A 1 94 ? 1.726 -3.440 2.383 1.00 97.19 94 VAL A CA 1
ATOM 686 C C . VAL A 1 94 ? 2.616 -2.477 1.606 1.00 97.19 94 VAL A C 1
ATOM 688 O O . VAL A 1 94 ? 2.117 -1.659 0.828 1.00 97.19 94 VAL A O 1
ATOM 691 N N . ASN A 1 95 ? 3.924 -2.536 1.840 1.00 97.25 95 ASN A N 1
ATOM 692 C CA . ASN A 1 95 ? 4.869 -1.632 1.193 1.00 97.25 95 ASN A CA 1
ATOM 693 C C . ASN A 1 95 ? 5.007 -1.937 -0.316 1.00 97.25 95 ASN A C 1
ATOM 695 O O . ASN A 1 95 ? 4.443 -2.892 -0.855 1.00 97.25 95 ASN A O 1
ATOM 699 N N . THR A 1 96 ? 5.694 -1.058 -1.041 1.00 95.19 96 THR A N 1
ATOM 700 C CA . THR A 1 96 ? 5.684 -1.057 -2.506 1.00 95.19 96 THR A CA 1
ATOM 701 C C . THR A 1 96 ? 6.981 -1.601 -3.093 1.00 95.19 96 THR A C 1
ATOM 703 O O . THR A 1 96 ? 8.073 -1.195 -2.704 1.00 95.19 96 THR A O 1
ATOM 706 N N . TYR A 1 97 ? 6.852 -2.433 -4.127 1.00 96.12 97 TYR A N 1
ATOM 707 C CA . TYR A 1 97 ? 7.931 -2.781 -5.048 1.00 96.12 97 TYR A CA 1
ATOM 708 C C . TYR A 1 97 ? 7.658 -2.190 -6.433 1.00 96.12 97 TYR A C 1
ATOM 710 O O . TYR A 1 97 ? 6.533 -2.271 -6.933 1.00 96.12 97 TYR A O 1
ATOM 718 N N . LEU A 1 98 ? 8.689 -1.622 -7.061 1.00 93.69 98 LEU A N 1
ATOM 719 C CA . LEU A 1 98 ? 8.664 -1.247 -8.473 1.00 93.69 98 LEU A CA 1
ATOM 720 C C . LEU A 1 98 ? 10.074 -1.367 -9.059 1.00 93.69 98 LEU A C 1
ATOM 722 O O . LEU A 1 98 ? 10.930 -0.530 -8.768 1.00 93.69 98 LEU A O 1
ATOM 726 N N . ARG A 1 99 ? 10.308 -2.402 -9.878 1.00 91.12 99 ARG A N 1
ATOM 727 C CA . ARG A 1 99 ? 11.629 -2.749 -10.436 1.00 91.12 99 ARG A CA 1
ATOM 728 C C . ARG A 1 99 ? 12.323 -1.552 -11.088 1.00 91.12 99 ARG A C 1
ATOM 730 O O . ARG A 1 99 ? 13.446 -1.213 -10.726 1.00 91.12 99 ARG A O 1
ATOM 737 N N . ASP A 1 100 ? 11.608 -0.866 -11.974 1.00 91.69 100 ASP A N 1
ATOM 738 C CA . ASP A 1 100 ? 12.155 0.229 -12.784 1.00 91.69 100 ASP A CA 1
ATOM 739 C C . ASP A 1 100 ? 12.242 1.567 -12.029 1.00 91.69 100 ASP A C 1
ATOM 741 O O . ASP A 1 100 ? 12.705 2.569 -12.570 1.00 91.69 100 ASP A O 1
ATOM 745 N N . ALA A 1 101 ? 11.812 1.602 -10.764 1.00 93.75 101 ALA A N 1
ATOM 746 C CA . ALA A 1 101 ? 11.879 2.781 -9.906 1.00 93.75 101 ALA A CA 1
ATOM 747 C C . ALA A 1 101 ? 12.279 2.419 -8.467 1.00 93.75 101 ALA A C 1
ATOM 749 O O . ALA A 1 101 ? 11.765 3.000 -7.509 1.00 93.75 101 ALA A O 1
ATOM 750 N N . ALA A 1 102 ? 13.207 1.470 -8.304 1.00 94.25 102 ALA A N 1
ATOM 751 C CA . ALA A 1 102 ? 13.585 0.917 -7.002 1.00 94.25 102 ALA A CA 1
ATOM 752 C C . ALA A 1 102 ? 13.989 1.990 -5.970 1.00 94.25 102 ALA A C 1
ATOM 754 O O . ALA A 1 102 ? 13.595 1.902 -4.811 1.00 94.25 102 ALA A O 1
ATOM 755 N N . GLY A 1 103 ? 14.703 3.044 -6.388 1.00 96.44 103 GLY A N 1
ATOM 756 C CA . GLY A 1 103 ? 15.062 4.160 -5.503 1.00 96.44 103 GLY A CA 1
ATOM 757 C C . GLY A 1 103 ? 13.847 4.943 -4.992 1.00 96.44 103 GLY A C 1
ATOM 758 O O . GLY A 1 103 ? 13.763 5.254 -3.807 1.00 96.44 103 GLY A O 1
ATOM 759 N N . GLN A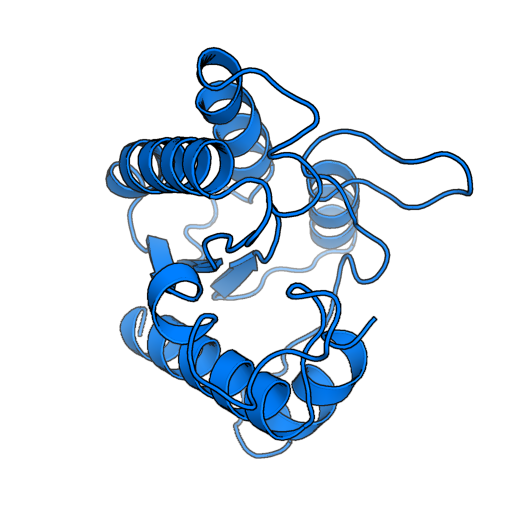 1 104 ? 12.863 5.195 -5.859 1.00 97.12 104 GLN A N 1
ATOM 760 C CA . GLN A 1 104 ? 11.617 5.865 -5.475 1.00 97.12 104 GLN A CA 1
ATOM 761 C C . GLN A 1 104 ? 10.742 4.972 -4.592 1.00 97.12 104 GLN A C 1
ATOM 763 O O . GLN A 1 104 ? 10.178 5.450 -3.611 1.00 97.12 104 GLN A O 1
ATOM 768 N N . ALA A 1 105 ? 10.661 3.675 -4.903 1.00 96.94 105 ALA A N 1
ATOM 769 C CA . ALA A 1 105 ? 9.967 2.697 -4.070 1.00 96.94 105 ALA A CA 1
ATOM 770 C C . ALA A 1 105 ? 10.604 2.599 -2.676 1.00 96.94 105 ALA A C 1
ATOM 772 O O . ALA A 1 105 ? 9.901 2.661 -1.672 1.00 96.94 105 ALA A O 1
ATOM 773 N N . SER A 1 106 ? 11.937 2.555 -2.599 1.00 97.81 106 SER A N 1
ATOM 774 C CA . SER A 1 106 ? 12.668 2.579 -1.331 1.00 97.81 106 SER A CA 1
ATOM 775 C C . SER A 1 106 ? 12.411 3.865 -0.541 1.00 97.81 106 SER A C 1
ATOM 777 O O . SER A 1 106 ? 12.179 3.789 0.664 1.00 97.81 106 SER A O 1
ATOM 779 N N . ALA A 1 107 ? 12.404 5.030 -1.196 1.00 98.12 107 ALA A N 1
ATOM 780 C CA . ALA A 1 107 ? 12.104 6.301 -0.539 1.00 98.12 107 ALA A CA 1
ATOM 781 C C . ALA A 1 107 ? 10.664 6.346 0.004 1.00 98.12 107 ALA A C 1
ATOM 783 O O . ALA A 1 107 ? 10.445 6.777 1.136 1.00 98.12 107 ALA A O 1
ATOM 784 N N . PHE A 1 108 ? 9.692 5.849 -0.766 1.00 98.19 108 PHE A N 1
ATOM 785 C CA . PHE A 1 108 ? 8.307 5.715 -0.316 1.00 98.19 108 PHE A CA 1
ATOM 786 C C . PHE A 1 108 ? 8.189 4.768 0.886 1.00 98.19 108 PHE A C 1
ATOM 788 O O . PHE A 1 108 ? 7.581 5.131 1.889 1.00 98.19 108 PHE A O 1
ATOM 795 N N . ASN A 1 109 ? 8.814 3.588 0.829 1.00 98.25 109 ASN A N 1
ATOM 796 C CA . ASN A 1 109 ? 8.773 2.600 1.914 1.00 98.25 109 ASN A CA 1
ATOM 797 C C . ASN A 1 109 ? 9.453 3.113 3.194 1.00 98.25 109 ASN A C 1
ATOM 799 O O . ASN A 1 109 ? 8.980 2.840 4.299 1.00 98.25 109 ASN A O 1
ATOM 803 N N . GLY A 1 110 ? 10.531 3.892 3.054 1.00 97.81 110 GLY A N 1
ATOM 804 C CA . GLY A 1 110 ? 11.175 4.581 4.171 1.00 97.81 110 GLY A CA 1
ATOM 805 C C . GLY A 1 110 ? 10.245 5.602 4.830 1.00 97.81 110 GLY A C 1
ATOM 806 O O . GLY A 1 110 ? 10.091 5.591 6.050 1.00 97.81 110 GLY A O 1
ATOM 807 N N . ALA A 1 111 ? 9.561 6.429 4.032 1.00 97.06 111 ALA A N 1
ATOM 808 C CA . ALA A 1 111 ? 8.560 7.371 4.538 1.00 97.06 111 ALA A CA 1
ATOM 809 C C . ALA A 1 111 ? 7.369 6.657 5.204 1.00 97.06 111 ALA A C 1
ATOM 811 O O . ALA A 1 111 ? 6.913 7.089 6.261 1.00 97.06 111 ALA A O 1
ATOM 812 N N . LEU A 1 112 ? 6.899 5.546 4.623 1.00 96.88 112 LEU A N 1
ATOM 813 C CA . LEU A 1 112 ? 5.836 4.716 5.194 1.00 96.88 112 LEU A CA 1
ATOM 814 C C . LEU A 1 112 ? 6.225 4.204 6.576 1.00 96.88 112 LEU A C 1
ATOM 816 O O . LEU A 1 112 ? 5.488 4.434 7.528 1.00 96.88 112 LEU A O 1
ATOM 820 N N . THR A 1 113 ? 7.398 3.581 6.689 1.00 95.94 113 THR A N 1
ATOM 821 C CA . THR A 1 113 ? 7.906 3.035 7.955 1.00 95.94 113 THR A CA 1
ATOM 822 C C . THR A 1 113 ? 8.053 4.120 9.020 1.00 95.94 113 THR A C 1
ATOM 824 O O . THR A 1 113 ? 7.652 3.913 10.163 1.00 95.94 113 THR A O 1
ATOM 827 N N . ALA A 1 114 ? 8.575 5.294 8.648 1.00 93.88 114 ALA A N 1
ATOM 828 C CA . ALA A 1 114 ? 8.731 6.413 9.572 1.00 93.88 114 ALA A CA 1
ATOM 829 C C . ALA A 1 114 ? 7.382 6.908 10.120 1.00 93.88 114 ALA A C 1
ATOM 831 O O . ALA A 1 114 ? 7.253 7.112 11.321 1.00 93.88 114 ALA A O 1
ATOM 832 N N . ILE A 1 115 ? 6.369 7.057 9.261 1.00 91.50 115 ILE A N 1
ATOM 833 C CA . ILE A 1 115 ? 5.054 7.573 9.673 1.00 91.50 115 ILE A CA 1
ATOM 834 C C . ILE A 1 115 ? 4.278 6.556 10.497 1.00 91.50 115 ILE A C 1
ATOM 836 O O . ILE A 1 115 ? 3.680 6.895 11.516 1.00 91.50 115 ILE A O 1
ATOM 840 N N . VAL A 1 116 ? 4.237 5.305 10.046 1.00 88.19 116 VAL A N 1
ATOM 841 C CA . VAL A 1 116 ? 3.432 4.283 10.721 1.00 88.19 116 VAL A CA 1
ATOM 842 C C . VAL A 1 116 ? 4.042 3.838 12.043 1.00 88.19 116 VAL A C 1
ATOM 844 O O . VAL A 1 116 ? 3.297 3.405 12.916 1.00 88.19 116 VAL A O 1
ATOM 847 N N . GLY A 1 117 ? 5.358 4.003 12.228 1.00 81.69 117 GLY A N 1
ATOM 848 C CA . GLY A 1 117 ? 6.033 3.737 13.499 1.00 81.69 117 GLY A CA 1
ATOM 849 C C . GLY A 1 117 ? 5.510 4.582 14.668 1.00 81.69 117 GLY A C 1
ATOM 850 O O . GLY A 1 117 ? 5.698 4.208 15.822 1.00 81.69 117 GLY A O 1
ATOM 851 N N . GLU A 1 118 ? 4.813 5.685 14.388 1.00 80.44 118 GLU A N 1
ATOM 852 C CA . GLU A 1 118 ? 4.196 6.549 15.400 1.00 80.44 118 GLU A CA 1
ATOM 853 C C . GLU A 1 118 ? 2.751 6.141 15.747 1.00 80.44 118 GLU A C 1
ATOM 855 O O . GLU A 1 118 ? 2.185 6.633 16.726 1.00 80.44 118 GLU A O 1
ATOM 860 N N . ARG A 1 119 ? 2.131 5.242 14.967 1.00 84.56 119 ARG A N 1
ATOM 861 C CA . ARG A 1 119 ? 0.730 4.835 15.138 1.00 84.56 119 ARG A CA 1
ATOM 862 C C . ARG A 1 119 ? 0.637 3.478 15.856 1.00 84.56 119 ARG A C 1
ATOM 864 O O . ARG A 1 119 ? 1.184 2.492 15.364 1.00 84.56 119 ARG A O 1
ATOM 871 N N . PRO A 1 120 ? -0.104 3.368 16.977 1.00 86.12 120 PRO A N 1
ATOM 872 C CA . PRO A 1 120 ? -0.322 2.079 17.629 1.00 86.12 120 PRO A CA 1
ATOM 873 C C . PRO A 1 120 ? -1.105 1.123 16.715 1.00 86.12 120 PRO A C 1
ATOM 875 O O . PRO A 1 120 ? -1.870 1.560 15.854 1.00 86.12 120 PRO A O 1
ATOM 878 N N . PHE A 1 121 ? -0.915 -0.184 16.910 1.00 89.69 121 PHE A N 1
ATOM 879 C CA . PHE A 1 121 ? -1.602 -1.244 16.154 1.00 89.69 121 PHE A CA 1
ATOM 880 C C . PHE A 1 121 ? -1.460 -1.119 14.629 1.00 89.69 121 PHE A C 1
ATOM 882 O O . PHE A 1 121 ? -2.375 -1.448 13.877 1.00 89.69 121 PHE A O 1
ATOM 889 N N . THR A 1 122 ? -0.308 -0.631 14.163 1.00 91.56 122 THR A N 1
ATOM 890 C CA . THR A 1 122 ? 0.001 -0.522 12.736 1.00 91.56 122 THR A CA 1
ATOM 891 C C . THR A 1 122 ? 1.242 -1.334 12.391 1.00 91.56 122 THR A C 1
ATOM 893 O O . THR A 1 122 ? 2.254 -1.243 13.080 1.00 91.56 122 THR A O 1
ATOM 896 N N . ILE A 1 123 ? 1.167 -2.127 11.323 1.00 94.12 123 ILE A N 1
ATOM 897 C CA . ILE A 1 123 ? 2.259 -2.965 10.820 1.00 94.12 123 ILE A CA 1
ATOM 898 C C . ILE A 1 123 ? 2.469 -2.691 9.331 1.00 94.12 123 ILE A C 1
ATOM 900 O O . ILE A 1 123 ? 1.512 -2.538 8.566 1.00 94.12 123 ILE A O 1
ATOM 904 N N . VAL A 1 124 ? 3.737 -2.665 8.915 1.00 96.81 124 VAL A N 1
ATOM 905 C CA . VAL A 1 124 ? 4.115 -2.711 7.500 1.00 96.81 124 VAL A CA 1
ATOM 906 C C . VAL A 1 124 ? 4.337 -4.163 7.101 1.00 96.81 124 VAL A C 1
ATOM 908 O O . VAL A 1 124 ? 5.169 -4.843 7.694 1.00 96.81 124 VAL A O 1
ATOM 911 N N . ALA A 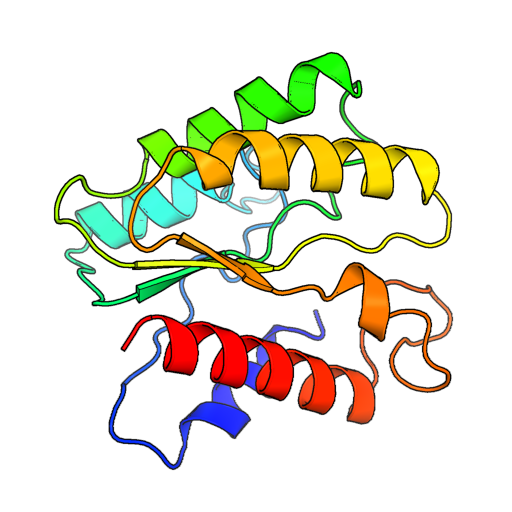1 125 ? 3.607 -4.634 6.094 1.00 96.88 125 ALA A N 1
ATOM 912 C CA . ALA A 1 125 ? 3.874 -5.929 5.480 1.00 96.88 125 ALA A CA 1
ATOM 913 C C . ALA A 1 125 ? 4.887 -5.746 4.338 1.00 96.88 125 ALA A C 1
ATOM 915 O O . ALA A 1 125 ? 4.658 -4.927 3.441 1.00 96.88 125 ALA A O 1
ATOM 916 N N . ASP A 1 126 ? 6.004 -6.475 4.379 1.00 97.19 126 ASP A N 1
ATOM 917 C CA . ASP A 1 126 ? 7.151 -6.233 3.497 1.00 97.19 126 ASP A CA 1
ATOM 918 C C . ASP A 1 126 ? 7.065 -6.994 2.165 1.00 97.19 126 ASP A C 1
ATOM 920 O O . ASP A 1 126 ? 7.729 -7.999 1.928 1.00 97.19 126 ASP A O 1
ATOM 924 N N . TRP A 1 127 ? 6.218 -6.506 1.262 1.00 97.56 127 TRP A N 1
ATOM 925 C CA . TRP A 1 127 ? 6.160 -7.038 -0.098 1.00 97.56 127 TRP A CA 1
ATOM 926 C C . TRP A 1 127 ? 7.402 -6.679 -0.916 1.00 97.56 127 TRP A C 1
ATOM 928 O O . TRP A 1 127 ? 7.754 -7.402 -1.843 1.00 97.56 127 TRP A O 1
ATOM 938 N N . ALA A 1 128 ? 8.071 -5.572 -0.596 1.00 97.19 128 ALA A N 1
ATOM 939 C CA . ALA A 1 128 ? 9.273 -5.128 -1.286 1.00 97.19 128 ALA A CA 1
ATOM 940 C C . ALA A 1 128 ? 10.433 -6.122 -1.159 1.00 97.19 128 ALA A C 1
ATOM 942 O O . ALA A 1 128 ? 11.224 -6.231 -2.098 1.00 97.19 128 ALA A O 1
ATOM 943 N N . GLU A 1 129 ? 10.499 -6.857 -0.049 1.00 97.19 129 GLU A N 1
ATOM 944 C CA . GLU A 1 129 ? 11.433 -7.965 0.146 1.00 97.19 129 GLU A CA 1
ATOM 945 C C . GLU A 1 129 ? 11.055 -9.210 -0.673 1.00 97.19 129 GLU A C 1
ATOM 947 O O . GLU A 1 129 ? 11.926 -9.822 -1.291 1.00 97.19 129 GLU A O 1
ATOM 952 N N . GLU A 1 130 ? 9.770 -9.577 -0.733 1.00 96.44 130 GLU A N 1
ATOM 953 C CA . GLU A 1 130 ? 9.333 -10.803 -1.418 1.00 96.44 130 GLU A CA 1
ATOM 954 C C . GLU A 1 130 ? 9.269 -10.663 -2.944 1.00 96.44 130 GLU A C 1
ATOM 956 O O . GLU A 1 130 ? 9.689 -11.564 -3.675 1.00 96.44 130 GLU A O 1
ATOM 961 N N . ALA A 1 131 ? 8.762 -9.531 -3.438 1.00 95.88 131 ALA A N 1
ATOM 962 C CA . ALA A 1 131 ? 8.440 -9.289 -4.845 1.00 95.88 131 ALA A CA 1
ATOM 963 C C . ALA A 1 131 ? 9.567 -9.574 -5.864 1.00 95.88 131 ALA A C 1
ATOM 965 O O . ALA A 1 131 ? 9.242 -10.011 -6.970 1.00 95.88 131 ALA A O 1
ATOM 966 N N . PRO A 1 132 ? 10.866 -9.356 -5.562 1.00 95.38 132 PRO A N 1
ATOM 967 C CA . PRO A 1 132 ? 11.963 -9.699 -6.468 1.00 95.38 132 PRO A CA 1
ATOM 968 C C . PRO A 1 132 ? 12.144 -11.203 -6.712 1.00 95.38 132 PRO A C 1
ATOM 970 O O . PRO A 1 132 ? 12.896 -11.564 -7.613 1.00 95.38 132 PRO A O 1
ATOM 973 N N . THR A 1 133 ? 11.508 -12.074 -5.921 1.00 96.81 133 THR A N 1
ATOM 974 C CA . THR A 1 133 ? 11.639 -13.530 -6.050 1.00 96.81 133 THR A CA 1
ATOM 975 C C . THR A 1 133 ? 11.118 -14.012 -7.404 1.00 96.81 133 THR A C 1
ATOM 977 O O . THR A 1 133 ? 9.999 -13.687 -7.821 1.00 96.81 133 THR A O 1
ATOM 980 N N . ASP A 1 134 ? 11.925 -14.835 -8.077 1.00 95.62 134 ASP A N 1
ATOM 981 C CA . ASP A 1 134 ? 11.596 -15.390 -9.386 1.00 95.62 134 ASP A CA 1
ATOM 982 C C . ASP A 1 134 ? 10.241 -16.108 -9.381 1.00 95.62 134 ASP A C 1
ATOM 984 O O . ASP A 1 134 ? 9.924 -16.926 -8.516 1.00 95.62 134 ASP A O 1
ATOM 988 N N . GLY A 1 135 ? 9.429 -15.803 -10.393 1.00 95.31 135 GLY A N 1
ATOM 989 C CA . GLY A 1 135 ? 8.121 -16.419 -10.584 1.00 95.31 135 GLY A CA 1
ATOM 990 C C . GLY A 1 135 ? 6.986 -15.810 -9.762 1.00 95.31 135 GLY A C 1
ATOM 991 O O . GLY A 1 135 ? 5.855 -16.270 -9.919 1.00 95.31 135 GLY A O 1
ATOM 992 N N . LEU A 1 136 ? 7.217 -14.777 -8.938 1.00 95.50 136 LEU A N 1
ATOM 993 C CA . LEU A 1 136 ? 6.126 -14.062 -8.256 1.00 95.50 136 LEU A CA 1
ATOM 994 C C . LEU A 1 136 ? 5.487 -12.977 -9.131 1.00 95.50 136 LEU A C 1
ATOM 996 O O . LEU A 1 136 ? 4.273 -12.770 -9.077 1.00 95.50 136 LEU A O 1
ATOM 1000 N N . LEU A 1 137 ? 6.274 -12.312 -9.973 1.00 94.12 137 LEU A N 1
ATOM 1001 C CA . LEU A 1 137 ? 5.800 -11.272 -10.886 1.00 94.12 137 LEU A CA 1
ATOM 1002 C C . LEU A 1 137 ? 5.817 -11.774 -12.331 1.00 94.12 137 LEU A C 1
ATOM 1004 O O . LEU A 1 137 ? 6.663 -12.588 -12.698 1.00 94.12 137 LEU A O 1
ATOM 1008 N N . ILE A 1 138 ? 4.886 -11.288 -13.150 1.00 91.88 138 ILE A N 1
ATOM 1009 C CA . ILE A 1 138 ? 4.969 -11.438 -14.605 1.00 91.88 138 ILE A CA 1
ATOM 1010 C C . ILE A 1 138 ? 6.059 -10.509 -15.159 1.00 91.88 138 ILE A C 1
ATOM 1012 O O . ILE A 1 138 ? 6.656 -9.713 -14.430 1.00 91.88 138 ILE A O 1
ATOM 1016 N N . ASP A 1 139 ? 6.294 -10.588 -16.467 1.00 90.75 139 ASP A N 1
ATOM 1017 C CA . ASP A 1 139 ? 7.400 -9.899 -17.142 1.00 90.75 139 ASP A CA 1
ATOM 1018 C C . ASP A 1 139 ? 7.433 -8.381 -16.914 1.00 90.75 139 ASP A C 1
ATOM 1020 O O . ASP A 1 139 ? 8.514 -7.792 -16.894 1.00 90.75 139 ASP A O 1
ATOM 1024 N N . ASP A 1 140 ? 6.279 -7.751 -16.674 1.00 88.31 140 ASP A N 1
ATOM 1025 C CA . ASP A 1 140 ? 6.189 -6.314 -16.393 1.00 88.31 140 ASP A CA 1
ATOM 1026 C C . ASP A 1 140 ? 6.728 -5.894 -15.016 1.00 88.31 140 ASP A C 1
ATOM 1028 O O . ASP A 1 140 ? 6.777 -4.703 -14.718 1.00 88.31 140 ASP A O 1
ATOM 1032 N N . GLY A 1 141 ? 7.127 -6.849 -14.169 1.00 87.19 141 GLY A N 1
ATOM 1033 C CA . GLY A 1 141 ? 7.750 -6.578 -12.876 1.00 87.19 141 GLY A CA 1
ATOM 1034 C C . GLY A 1 141 ? 6.838 -5.873 -11.870 1.00 87.19 141 GLY A C 1
ATOM 1035 O O . GLY A 1 141 ? 7.343 -5.294 -10.907 1.00 87.19 141 GLY A O 1
ATOM 1036 N N . ILE A 1 142 ? 5.517 -5.903 -12.083 1.00 88.69 142 ILE A N 1
ATOM 1037 C CA . ILE A 1 142 ? 4.513 -5.250 -11.231 1.00 88.69 142 ILE A CA 1
ATOM 1038 C C . ILE A 1 142 ? 3.368 -6.211 -10.912 1.00 88.69 142 ILE A C 1
ATOM 1040 O O . ILE A 1 142 ? 2.928 -6.316 -9.766 1.00 88.69 142 ILE A O 1
ATOM 1044 N N . HIS A 1 143 ? 2.835 -6.888 -11.927 1.00 89.44 143 HIS A N 1
ATOM 1045 C CA . HIS A 1 143 ? 1.664 -7.738 -11.779 1.00 89.44 143 HIS A CA 1
ATOM 1046 C C . HIS A 1 143 ? 2.043 -9.153 -11.351 1.00 89.44 143 HIS A C 1
ATOM 1048 O O . HIS A 1 143 ? 3.064 -9.694 -11.754 1.00 89.44 143 HIS A O 1
ATOM 1054 N N . PHE A 1 144 ? 1.190 -9.773 -10.538 1.00 90.88 144 PHE A N 1
ATOM 1055 C CA . PHE A 1 144 ? 1.488 -11.076 -9.949 1.00 90.88 144 PHE A CA 1
ATOM 1056 C C . PHE A 1 144 ? 1.186 -12.229 -10.908 1.00 90.88 144 PHE A C 1
ATOM 1058 O O . PHE A 1 144 ? 0.186 -12.201 -11.633 1.00 90.88 144 PHE A O 1
ATOM 1065 N N . THR A 1 145 ? 1.991 -13.285 -10.819 1.00 93.25 145 THR A N 1
ATOM 1066 C CA . THR A 1 145 ? 1.605 -14.638 -11.241 1.00 93.25 145 THR A CA 1
ATOM 1067 C C . THR A 1 145 ? 0.598 -15.236 -10.244 1.00 93.25 145 THR A C 1
ATOM 1069 O O . THR A 1 145 ? 0.243 -14.613 -9.239 1.00 93.25 145 THR A O 1
ATOM 1072 N N . ASP A 1 146 ? 0.138 -16.469 -10.463 1.00 91.75 146 ASP A N 1
ATOM 1073 C CA . ASP A 1 146 ? -0.653 -17.193 -9.454 1.00 91.75 146 ASP A CA 1
ATOM 1074 C C . ASP A 1 146 ? 0.147 -17.470 -8.167 1.00 91.75 146 ASP A C 1
ATOM 1076 O O . ASP A 1 146 ? -0.404 -17.383 -7.068 1.00 91.75 146 ASP A O 1
ATOM 1080 N N . ALA A 1 147 ? 1.450 -17.745 -8.289 1.00 93.62 147 ALA A N 1
ATOM 1081 C CA . ALA A 1 147 ? 2.337 -17.936 -7.144 1.00 93.62 147 ALA A 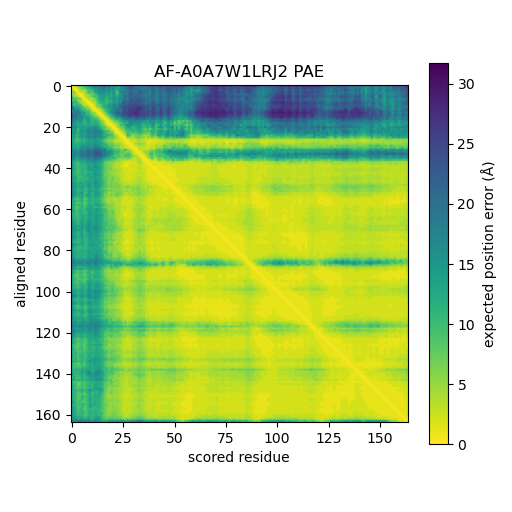CA 1
ATOM 1082 C C . ALA A 1 147 ? 2.546 -16.622 -6.377 1.00 93.62 147 ALA A C 1
ATOM 1084 O O . ALA A 1 147 ? 2.394 -16.601 -5.158 1.00 93.62 147 ALA A O 1
ATOM 1085 N N . GLY A 1 148 ? 2.785 -15.511 -7.084 1.00 93.88 148 GLY A N 1
ATOM 1086 C CA . GLY A 1 148 ? 2.882 -14.184 -6.469 1.00 93.88 148 GLY A CA 1
ATOM 1087 C C . GLY A 1 148 ? 1.603 -13.771 -5.763 1.00 93.88 148 GLY A C 1
ATOM 1088 O O . GLY A 1 148 ? 1.645 -13.269 -4.650 1.00 93.88 148 GLY A O 1
ATOM 1089 N N . ASN A 1 149 ? 0.449 -14.068 -6.359 1.00 91.62 149 ASN A N 1
ATOM 1090 C CA . ASN A 1 149 ? -0.846 -13.868 -5.721 1.00 91.62 149 ASN A CA 1
ATOM 1091 C C . ASN A 1 149 ? -0.942 -14.621 -4.377 1.00 91.62 149 ASN A C 1
ATOM 1093 O O . ASN A 1 149 ? -1.412 -14.052 -3.390 1.00 91.62 149 ASN A O 1
ATOM 1097 N N . ALA A 1 150 ? -0.512 -15.885 -4.321 1.00 91.06 150 ALA A N 1
ATOM 1098 C CA . ALA A 1 150 ? -0.543 -16.688 -3.097 1.00 91.06 150 ALA A CA 1
ATOM 1099 C C . ALA A 1 150 ? 0.456 -16.205 -2.030 1.00 91.06 150 ALA A C 1
ATOM 1101 O O . ALA A 1 150 ? 0.090 -16.140 -0.853 1.00 91.06 150 ALA A O 1
ATOM 1102 N N . ALA A 1 151 ? 1.675 -15.837 -2.437 1.00 94.50 151 ALA A N 1
ATOM 1103 C CA . ALA A 1 151 ? 2.688 -15.249 -1.559 1.00 94.50 151 ALA A CA 1
ATOM 1104 C C . ALA A 1 151 ? 2.168 -13.945 -0.942 1.00 94.50 151 ALA A C 1
ATOM 1106 O O . ALA A 1 151 ? 2.046 -13.835 0.276 1.00 94.50 151 ALA A O 1
ATOM 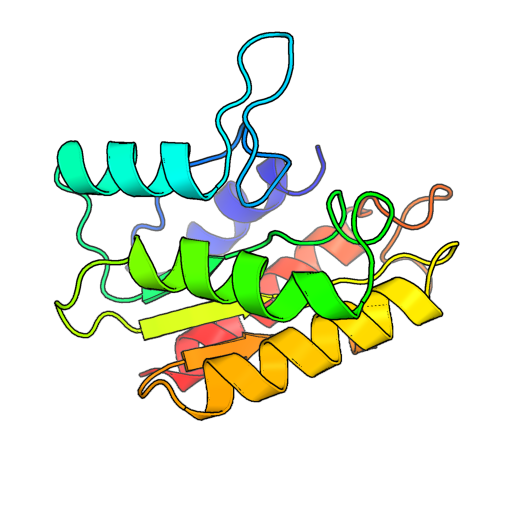1107 N N . PHE A 1 152 ? 1.672 -13.042 -1.790 1.00 94.00 152 PHE A N 1
ATOM 1108 C CA . PHE A 1 152 ? 1.080 -11.777 -1.382 1.00 94.00 152 PHE A CA 1
ATOM 1109 C C . PHE A 1 152 ? -0.039 -11.951 -0.340 1.00 94.00 152 PHE A C 1
ATOM 1111 O O . PHE A 1 152 ? -0.075 -11.285 0.695 1.00 94.00 152 PHE A O 1
ATOM 1118 N N . ALA A 1 153 ? -0.976 -12.868 -0.599 1.00 90.44 153 ALA A N 1
ATOM 1119 C CA . ALA A 1 153 ? -2.066 -13.145 0.331 1.00 90.44 153 ALA A CA 1
ATOM 1120 C C . ALA A 1 153 ? -1.562 -13.715 1.669 1.00 90.44 153 ALA A C 1
ATOM 1122 O O . ALA A 1 153 ? -2.110 -13.378 2.718 1.00 90.44 153 ALA A O 1
ATOM 1123 N N . SER A 1 154 ? -0.529 -14.560 1.638 1.00 92.75 154 SER A N 1
ATOM 1124 C CA . SER A 1 154 ? 0.064 -15.152 2.842 1.00 92.75 154 SER A CA 1
ATOM 1125 C C . SER A 1 154 ? 0.770 -14.098 3.691 1.00 92.75 154 SER A C 1
ATOM 1127 O O . SER A 1 154 ? 0.556 -14.066 4.902 1.00 92.75 154 SER A O 1
ATOM 1129 N N . LEU A 1 155 ? 1.511 -13.190 3.052 1.00 96.00 155 LEU A N 1
ATOM 1130 C CA . LEU A 1 155 ? 2.143 -12.038 3.689 1.00 96.00 155 LEU A CA 1
ATOM 1131 C C . LEU A 1 155 ? 1.111 -11.171 4.429 1.00 96.00 155 LEU A C 1
ATOM 1133 O O . LEU A 1 155 ? 1.284 -10.855 5.605 1.00 96.00 155 LEU A O 1
ATOM 1137 N N . VAL A 1 156 ? -0.008 -10.837 3.775 1.00 93.62 156 VAL A N 1
ATOM 1138 C CA . VAL A 1 156 ? -1.078 -10.053 4.415 1.00 93.62 156 VAL A CA 1
ATOM 1139 C C . VAL A 1 156 ? -1.694 -10.792 5.599 1.00 93.62 156 VAL A C 1
ATOM 1141 O O . VAL A 1 156 ? -1.887 -10.192 6.653 1.00 93.62 156 VAL A O 1
ATOM 1144 N N . VAL A 1 157 ? -2.007 -12.085 5.455 1.00 91.25 157 VAL A N 1
ATOM 1145 C CA . VAL A 1 157 ? -2.575 -12.879 6.558 1.00 91.25 157 VAL A CA 1
ATOM 1146 C C . VAL A 1 157 ? -1.617 -12.917 7.747 1.00 91.25 157 VAL A C 1
ATOM 1148 O O . VAL A 1 157 ? -2.055 -12.704 8.875 1.00 91.25 157 VAL A O 1
ATOM 1151 N N . ALA A 1 158 ? -0.322 -13.126 7.503 1.00 93.75 158 ALA A N 1
ATOM 1152 C CA . ALA A 1 158 ? 0.692 -13.124 8.549 1.00 93.75 158 ALA A CA 1
ATOM 1153 C C . ALA A 1 158 ? 0.793 -11.764 9.260 1.00 93.75 158 ALA A C 1
ATOM 1155 O O . ALA A 1 158 ? 0.953 -11.729 10.477 1.00 93.75 158 ALA A O 1
ATOM 1156 N N . ALA A 1 159 ? 0.671 -10.650 8.534 1.00 94.38 159 ALA A N 1
ATOM 1157 C CA . ALA A 1 159 ? 0.674 -9.313 9.128 1.00 94.38 159 ALA A CA 1
ATOM 1158 C C . ALA A 1 159 ? -0.598 -9.027 9.949 1.00 94.38 159 ALA A C 1
ATOM 1160 O O . ALA A 1 159 ? -0.516 -8.452 11.029 1.00 94.38 159 ALA A O 1
ATOM 1161 N N . VAL A 1 160 ? -1.772 -9.465 9.482 1.00 91.12 160 VAL A N 1
ATOM 1162 C CA . VAL A 1 160 ? -3.030 -9.328 10.240 1.00 91.12 160 VAL A CA 1
ATOM 1163 C C . VAL A 1 160 ? -2.997 -10.157 11.524 1.00 91.12 160 VAL A C 1
ATOM 1165 O O . VAL A 1 160 ? -3.442 -9.681 12.565 1.00 91.12 160 VAL A O 1
ATOM 1168 N N . ASP A 1 161 ? -2.466 -11.382 11.475 1.00 91.25 161 ASP A N 1
ATOM 1169 C CA . ASP A 1 161 ? -2.370 -12.252 12.652 1.00 91.25 161 ASP A CA 1
ATOM 1170 C C . ASP A 1 161 ? -1.385 -11.705 13.713 1.00 91.25 161 ASP A C 1
ATOM 1172 O O . ASP A 1 161 ? -1.509 -12.068 14.875 1.00 91.25 161 ASP A O 1
ATOM 1176 N N . GLN A 1 162 ? -0.469 -10.791 13.360 1.00 90.88 162 GLN A N 1
ATOM 1177 C CA . GLN A 1 162 ? 0.412 -10.096 14.319 1.00 90.88 162 GLN A CA 1
ATOM 1178 C C . GLN A 1 162 ? -0.268 -8.947 15.082 1.00 90.88 162 GLN A C 1
ATOM 1180 O O . GLN A 1 162 ? 0.259 -8.497 16.097 1.00 90.88 162 GLN A O 1
ATOM 1185 N N . LEU A 1 163 ? -1.410 -8.445 14.601 1.00 85.25 163 LEU A N 1
ATOM 1186 C CA . LEU A 1 163 ? -2.181 -7.388 15.271 1.00 85.25 163 LEU A CA 1
ATOM 1187 C C . LEU A 1 163 ? -3.164 -7.930 16.324 1.00 85.25 163 LEU A C 1
ATOM 1189 O O . LEU A 1 163 ? -3.868 -7.139 16.953 1.00 85.25 163 LEU A O 1
ATOM 1193 N N . ARG A 1 164 ? -3.252 -9.255 16.477 1.00 69.62 164 ARG A N 1
ATOM 1194 C CA . ARG A 1 164 ? -4.197 -9.971 17.346 1.00 69.62 164 ARG A CA 1
ATOM 1195 C C . ARG A 1 164 ? -3.501 -10.536 18.576 1.00 69.62 164 ARG A C 1
ATOM 1197 O O . ARG A 1 164 ? -4.166 -10.559 19.634 1.00 69.62 164 ARG A O 1
#

Foldseek 3Di:
DQLPPLVVVLPPPDPFDDDDWLPLAAAACDADDPGRDHLLRRLLVCVVVPDDHLEDEAEYDANCLVVDDLVCLLVSLVSNVVSDDPPLRAYEYEQDADPVRRVSSVSNVVSNCVNQVVPPNYDYQYVNVVQVDPQQADPNSHHGDPVVSVVVSVSVVVSVVVSD

Mean predicted aligned error: 6.63 Å

Secondary structure (DSSP, 8-state):
--HHHHHHHHTTTSS-------TT--SSS-PBTTTB--HHHHHHHHHHTT---SEEEE---TTTTTTS-GGGHHHHHHHHHHHS-SS--EEEEE----GGGHHHHHHHHHHHHHHHTTSTTEEEE-HHHHTTSTTTB-TTSSSB-HHHHHHHHHHHHHHHHTT-

Radius of gyration: 15.03 Å; Cα contacts (8 Å, |Δi|>4): 231; chains: 1; bounding box: 36×35×35 Å